Protein AF-A0A6L9YAI6-F1 (afdb_monomer)

Radius of gyration: 14.0 Å; Cα contacts (8 Å, |Δi|>4): 59; chains: 1; bounding box: 38×22×31 Å

Sequence (46 aa):
MAVGHATRTHQDPNTIYRLSLLSDKFWFVRWVEHSETQHWQWFCSV

Mean predicted aligned error: 10.73 Å

Foldseek 3Di:
DDDDDDPPDVPDPPKDKDKDDPDPFKIKIWIADPVSDIDIDIGGDD

Nearest PDB structures (foldseek):
  3to1-assembly1_A  TM=7.427E-01  e=2.399E+00  Saccharomyces cerevisiae S288C
  3rma-assembly2_B  TM=5.735E-01  e=1.966E+00  Escherichia phage RB69
  8p26-assembly1_B  TM=7.488E-01  e=7.394E+00  Arabidopsis thaliana

pLDDT: mean 75.72, std 17.7, range [37.06, 94.19]

Secondary structure (DSSP, 8-state):
------------TT-EEEEEESSSSEEEEEEE-TTS-EEEEEEE--

Structure (mmCIF, N/CA/C/O backbone):
data_AF-A0A6L9YAI6-F1
#
_entry.id   AF-A0A6L9YAI6-F1
#
loop_
_atom_site.group_PDB
_atom_site.id
_atom_site.type_symbol
_atom_site.label_atom_id
_atom_site.label_alt_id
_atom_site.label_comp_id
_atom_site.label_asym_id
_atom_site.label_entity_id
_atom_site.label_seq_id
_atom_site.pdbx_PDB_ins_code
_atom_site.Cartn_x
_atom_site.Cartn_y
_atom_site.Cartn_z
_atom_site.occupancy
_atom_site.B_iso_or_equiv
_atom_site.auth_seq_id
_atom_site.auth_comp_id
_atom_site.auth_asym_id
_atom_site.auth_atom_id
_atom_site.pdbx_PDB_model_num
ATOM 1 N N . MET A 1 1 ? -28.088 12.819 -0.328 1.00 38.41 1 MET A N 1
ATOM 2 C CA . MET A 1 1 ? -26.755 13.454 -0.299 1.00 38.41 1 MET A CA 1
ATOM 3 C C . MET A 1 1 ? -25.909 12.715 -1.324 1.00 38.41 1 MET A C 1
ATOM 5 O O . MET A 1 1 ? -25.635 11.542 -1.118 1.00 38.41 1 MET A O 1
ATOM 9 N N . ALA A 1 2 ? -25.672 13.315 -2.493 1.00 37.06 2 ALA A N 1
ATOM 10 C CA . ALA A 1 2 ? -24.961 12.645 -3.579 1.00 37.06 2 ALA A CA 1
ATOM 11 C C . ALA A 1 2 ? -23.457 12.665 -3.283 1.00 37.06 2 ALA A C 1
ATOM 13 O O . ALA A 1 2 ? -22.854 13.728 -3.152 1.00 37.06 2 ALA A O 1
ATOM 14 N N . VAL A 1 3 ? -22.897 11.471 -3.118 1.00 52.75 3 VAL A N 1
ATOM 15 C CA . VAL A 1 3 ? -21.469 11.199 -2.975 1.00 52.75 3 VAL A CA 1
ATOM 16 C C . VAL A 1 3 ? -20.857 11.106 -4.372 1.00 52.75 3 VAL A C 1
ATOM 18 O O . VAL A 1 3 ? -21.393 10.400 -5.222 1.00 52.75 3 VAL A O 1
ATOM 21 N N . GLY A 1 4 ? -19.710 11.765 -4.567 1.00 47.06 4 GLY A N 1
ATOM 22 C CA . GLY A 1 4 ? -18.741 11.420 -5.608 1.00 47.06 4 GLY A CA 1
ATOM 23 C C . GLY A 1 4 ? -18.321 12.571 -6.523 1.00 47.06 4 GLY A C 1
ATOM 24 O O . GLY A 1 4 ? -18.978 12.846 -7.519 1.00 47.06 4 GLY A O 1
ATOM 25 N N . HIS A 1 5 ? -17.148 13.152 -6.265 1.00 42.81 5 HIS A N 1
ATOM 26 C CA . HIS A 1 5 ? -16.265 13.575 -7.352 1.00 42.81 5 HIS A CA 1
ATOM 27 C C . HIS A 1 5 ? -15.188 12.500 -7.460 1.00 42.81 5 HIS A C 1
ATOM 29 O O . HIS A 1 5 ? -14.341 12.354 -6.581 1.00 42.81 5 HIS A O 1
ATOM 35 N N . ALA A 1 6 ? -15.299 11.674 -8.496 1.00 48.16 6 ALA A N 1
ATOM 36 C CA . ALA A 1 6 ? -14.324 10.645 -8.797 1.00 48.16 6 ALA A CA 1
ATOM 37 C C . ALA A 1 6 ? -13.015 11.322 -9.216 1.00 48.16 6 ALA A C 1
ATOM 39 O O . ALA A 1 6 ? -12.886 11.808 -10.340 1.00 48.16 6 ALA A O 1
ATOM 40 N N . THR A 1 7 ? -12.034 11.346 -8.316 1.00 47.75 7 THR A N 1
ATOM 41 C CA . THR A 1 7 ? -10.643 11.590 -8.690 1.00 47.75 7 THR A CA 1
ATOM 42 C C . THR A 1 7 ? -10.200 10.389 -9.511 1.00 47.75 7 THR A C 1
ATOM 44 O O . THR A 1 7 ? -9.825 9.351 -8.973 1.00 47.75 7 THR A O 1
ATOM 47 N N . ARG A 1 8 ? -10.317 10.496 -10.836 1.00 55.41 8 ARG A N 1
ATOM 48 C CA . ARG A 1 8 ? -9.748 9.527 -11.768 1.00 55.41 8 ARG A CA 1
ATOM 49 C C . ARG A 1 8 ? -8.243 9.754 -11.781 1.00 55.41 8 ARG A C 1
ATOM 51 O O . ARG A 1 8 ? -7.712 10.418 -12.664 1.00 55.41 8 ARG A O 1
ATOM 58 N N . THR A 1 9 ? -7.566 9.247 -10.7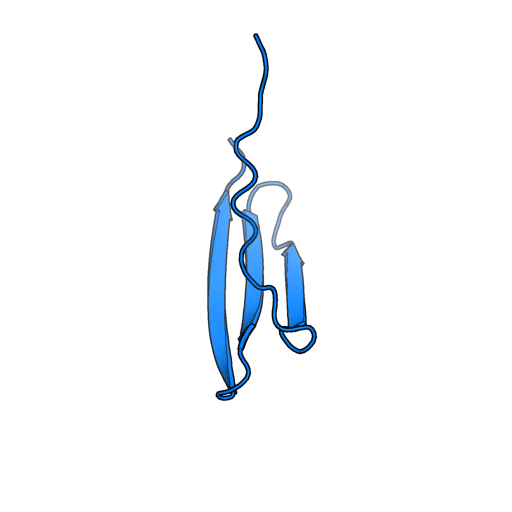58 1.00 54.53 9 THR A N 1
ATOM 59 C CA . THR A 1 9 ? -6.123 9.049 -10.803 1.00 54.53 9 THR A CA 1
ATOM 60 C C . THR A 1 9 ? -5.873 8.166 -12.015 1.00 54.53 9 THR A C 1
ATOM 62 O O . THR A 1 9 ? -6.483 7.104 -12.144 1.00 54.53 9 THR A O 1
ATOM 65 N N . HIS A 1 10 ? -5.055 8.641 -12.947 1.00 50.12 10 HIS A N 1
ATOM 66 C CA . HIS A 1 10 ? -4.523 7.808 -14.011 1.00 50.12 10 HIS A CA 1
ATOM 67 C C . HIS A 1 10 ? -3.770 6.661 -13.324 1.00 50.12 10 HIS A C 1
ATOM 69 O O . HIS A 1 10 ? -2.654 6.841 -12.852 1.00 50.12 10 HIS A O 1
ATOM 75 N N . GLN A 1 11 ? -4.444 5.528 -13.125 1.00 54.47 11 GLN A N 1
ATOM 76 C CA . GLN A 1 11 ? -3.829 4.321 -12.602 1.00 54.47 11 GLN A CA 1
ATOM 77 C C . GLN A 1 11 ? -3.065 3.727 -13.766 1.00 54.47 11 GLN A C 1
ATOM 79 O O . GLN A 1 11 ? -3.654 3.113 -14.657 1.00 54.47 11 GLN A O 1
ATOM 84 N N . ASP A 1 12 ? -1.758 3.965 -13.778 1.00 57.59 12 ASP A N 1
ATOM 85 C CA . ASP A 1 12 ? -0.870 3.190 -14.617 1.00 57.59 12 ASP A CA 1
ATOM 86 C C . ASP A 1 12 ? -1.166 1.703 -14.373 1.00 57.59 12 ASP A C 1
ATOM 88 O O . ASP A 1 12 ? -1.135 1.249 -13.223 1.00 57.59 12 ASP A O 1
ATOM 92 N N . PRO A 1 13 ? -1.461 0.923 -15.427 1.00 61.53 13 PRO A N 1
ATOM 93 C CA . PRO A 1 13 ? -1.846 -0.484 -15.298 1.00 61.53 13 PRO A CA 1
ATOM 94 C C . PRO A 1 13 ? -0.722 -1.372 -14.734 1.00 61.53 13 PRO A C 1
ATOM 96 O O . PRO A 1 13 ? -0.920 -2.567 -14.537 1.00 61.53 13 PRO A O 1
ATOM 99 N N . ASN A 1 14 ? 0.450 -0.791 -14.467 1.00 66.50 14 ASN A N 1
ATOM 100 C CA . ASN A 1 14 ? 1.657 -1.469 -14.016 1.00 66.50 14 ASN A CA 1
ATOM 101 C C . ASN A 1 14 ? 1.938 -1.300 -12.513 1.00 66.50 14 ASN A C 1
ATOM 103 O O . ASN A 1 14 ? 2.924 -1.849 -12.025 1.00 66.50 14 ASN A O 1
ATOM 107 N N . THR A 1 15 ? 1.109 -0.564 -11.765 1.00 72.88 15 THR A N 1
ATOM 108 C CA . THR A 1 15 ? 1.284 -0.442 -10.309 1.00 72.88 15 THR A CA 1
ATOM 109 C C . THR A 1 15 ? 0.730 -1.680 -9.609 1.00 72.88 15 THR A C 1
ATOM 111 O O . THR A 1 15 ? -0.473 -1.945 -9.629 1.00 72.88 15 THR A O 1
ATOM 114 N N . ILE A 1 16 ? 1.610 -2.446 -8.963 1.00 79.81 16 ILE A N 1
ATOM 115 C CA . ILE A 1 16 ? 1.233 -3.671 -8.248 1.00 79.81 16 ILE A CA 1
ATOM 116 C C . ILE A 1 16 ? 0.974 -3.335 -6.782 1.00 79.81 16 ILE A C 1
ATOM 118 O O . ILE A 1 16 ? 1.895 -2.945 -6.064 1.00 79.81 16 ILE A O 1
ATOM 122 N N . TYR A 1 17 ? -0.258 -3.554 -6.322 1.00 83.50 17 TYR A N 1
ATOM 123 C CA . TYR A 1 17 ? -0.654 -3.406 -4.921 1.00 83.50 17 TYR A CA 1
ATOM 124 C C . TYR A 1 17 ? -0.642 -4.759 -4.202 1.00 83.50 17 TYR A C 1
ATOM 126 O O . TYR A 1 17 ? -1.142 -5.760 -4.715 1.00 83.50 17 TYR A O 1
ATOM 134 N N . ARG A 1 18 ? -0.108 -4.792 -2.979 1.00 85.50 18 ARG A N 1
ATOM 135 C CA . ARG A 1 18 ? -0.138 -5.950 -2.083 1.00 85.50 18 ARG A CA 1
ATOM 136 C C . ARG A 1 18 ? -0.630 -5.533 -0.702 1.00 85.50 18 ARG A C 1
ATOM 138 O O . ARG A 1 18 ? -0.000 -4.718 -0.033 1.00 85.50 18 ARG A O 1
ATOM 145 N N . LEU A 1 19 ? -1.738 -6.131 -0.280 1.00 89.62 19 LEU A N 1
ATOM 146 C CA . LEU A 1 19 ? -2.291 -5.990 1.062 1.00 89.62 19 LEU A CA 1
ATOM 147 C C . LEU A 1 19 ? -1.688 -7.051 1.990 1.00 89.62 19 LEU A C 1
ATOM 149 O O . LEU A 1 19 ? -1.656 -8.229 1.633 1.00 89.62 19 LEU A O 1
ATOM 153 N N . SER A 1 20 ? -1.260 -6.636 3.1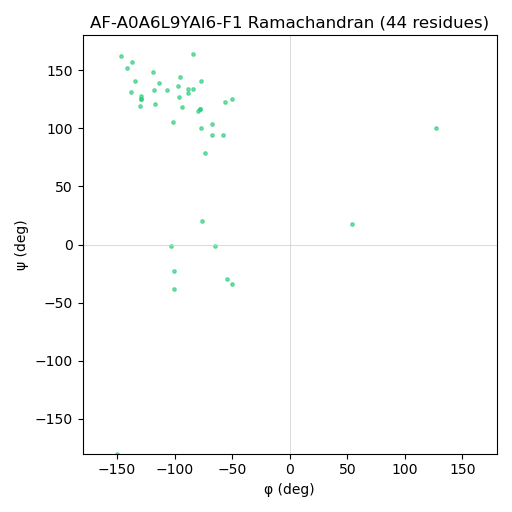79 1.00 90.31 20 SER A N 1
ATOM 154 C CA . SER A 1 20 ? -0.755 -7.527 4.222 1.00 90.31 20 SER A CA 1
ATOM 155 C C . SER A 1 20 ? -1.461 -7.239 5.543 1.00 90.31 20 SER A C 1
ATOM 157 O O . SER A 1 20 ? -1.459 -6.105 6.027 1.00 90.31 20 SER A O 1
ATOM 159 N N . LEU A 1 21 ? -2.044 -8.279 6.135 1.00 89.19 21 LEU A N 1
ATOM 160 C CA . LEU A 1 21 ? -2.687 -8.218 7.443 1.00 89.19 21 LEU A CA 1
ATOM 161 C C . LEU A 1 21 ? -1.697 -8.699 8.512 1.00 89.19 21 LEU A C 1
ATOM 163 O O . LEU A 1 21 ? -1.133 -9.783 8.370 1.00 89.19 21 LEU A O 1
ATOM 167 N N . LEU A 1 22 ? -1.477 -7.904 9.559 1.00 87.88 22 LEU A N 1
ATOM 168 C CA . LEU A 1 22 ? -0.624 -8.287 10.692 1.00 87.88 22 LEU A CA 1
ATOM 169 C C . LEU A 1 22 ? -1.464 -8.745 11.885 1.00 87.88 22 LEU A C 1
ATOM 171 O O . LEU A 1 22 ? -1.101 -9.704 12.560 1.00 87.88 22 LEU A O 1
ATOM 175 N N . SER A 1 23 ? -2.600 -8.088 12.120 1.00 90.25 23 SER A N 1
ATOM 176 C CA . SER A 1 23 ? -3.629 -8.522 13.063 1.00 90.25 23 SER A CA 1
ATOM 177 C C . SER A 1 23 ? -5.014 -8.050 12.612 1.00 90.25 23 SER A C 1
ATOM 179 O O . SER A 1 23 ? -5.153 -7.374 11.595 1.00 90.25 23 SER A O 1
ATOM 181 N N . ASP A 1 24 ? -6.042 -8.380 13.391 1.00 86.94 24 ASP A N 1
ATOM 182 C CA . ASP A 1 24 ? -7.398 -7.832 13.269 1.00 86.94 24 ASP A CA 1
ATOM 183 C C . ASP A 1 24 ? -7.431 -6.295 13.309 1.00 86.94 24 ASP A C 1
ATOM 185 O O . ASP A 1 24 ? -8.283 -5.680 12.675 1.00 86.94 24 ASP A O 1
ATOM 189 N N . LYS A 1 25 ? -6.475 -5.688 14.021 1.00 87.88 25 LYS A N 1
ATOM 190 C CA . LYS A 1 25 ? -6.381 -4.240 14.226 1.00 87.88 25 LYS A CA 1
ATOM 191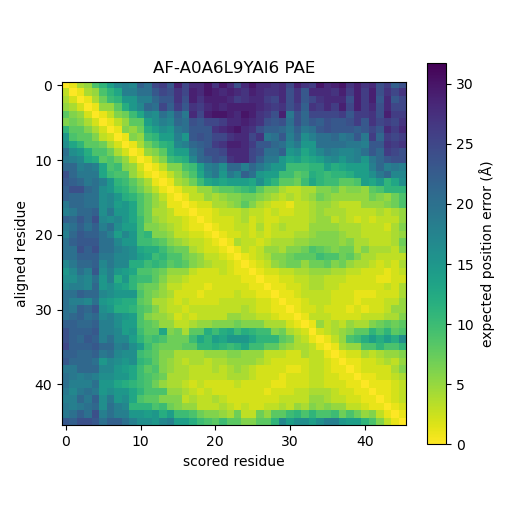 C C . LYS A 1 25 ? -5.376 -3.531 13.339 1.00 87.88 25 LYS A C 1
ATOM 193 O O . LYS A 1 25 ? -5.507 -2.327 13.150 1.00 87.88 25 LYS A O 1
ATOM 198 N N . PHE A 1 26 ? -4.373 -4.233 12.817 1.00 89.56 26 PHE A N 1
ATOM 199 C CA . PHE A 1 26 ? -3.261 -3.618 12.094 1.00 89.56 26 PHE A CA 1
ATOM 200 C C . PHE A 1 26 ? -3.031 -4.280 10.742 1.00 89.56 26 PHE A C 1
ATOM 202 O O . PHE A 1 26 ? -2.834 -5.493 10.634 1.00 89.56 26 PHE A O 1
ATOM 209 N N . TRP A 1 27 ? -2.983 -3.455 9.704 1.00 91.06 27 TRP A N 1
ATOM 210 C CA . TRP A 1 27 ? -2.701 -3.889 8.345 1.00 91.06 27 TRP A CA 1
ATOM 211 C C . TRP A 1 27 ? -1.926 -2.817 7.589 1.00 91.06 27 TRP A C 1
ATOM 213 O O . TRP A 1 27 ? -1.874 -1.655 7.990 1.00 91.06 27 TRP A O 1
ATOM 223 N N . PHE A 1 28 ? -1.288 -3.210 6.493 1.00 92.19 28 PHE A N 1
ATOM 224 C CA . PHE A 1 28 ? -0.586 -2.270 5.632 1.00 92.19 28 PHE A CA 1
ATOM 225 C C . PHE A 1 28 ? -0.767 -2.624 4.159 1.00 92.19 28 PHE A C 1
ATOM 227 O O . PHE A 1 28 ? -0.936 -3.788 3.786 1.00 92.19 28 PHE A O 1
ATOM 234 N N . VAL A 1 29 ? -0.698 -1.601 3.312 1.00 90.88 29 VAL A N 1
ATOM 235 C CA . VAL A 1 29 ? -0.617 -1.747 1.857 1.00 90.88 29 VAL A CA 1
ATOM 236 C C . VAL A 1 29 ? 0.793 -1.413 1.433 1.00 90.88 29 VAL A C 1
ATOM 238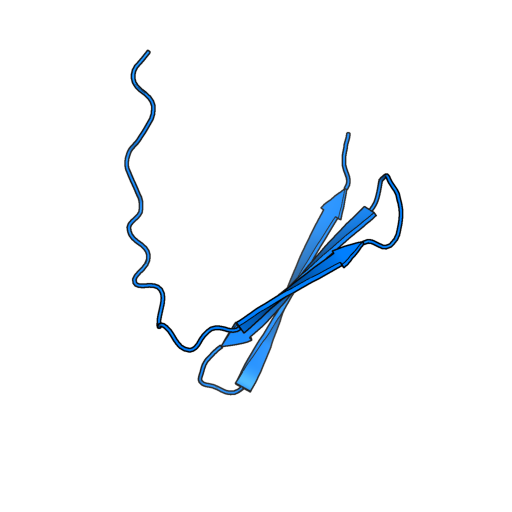 O O . VAL A 1 29 ? 1.343 -0.388 1.831 1.00 90.88 29 VAL A O 1
ATOM 241 N N . ARG A 1 30 ? 1.363 -2.270 0.595 1.00 91.88 30 ARG A N 1
ATOM 242 C CA . ARG A 1 30 ? 2.581 -1.976 -0.145 1.00 91.88 30 ARG A CA 1
ATOM 243 C C . ARG A 1 30 ? 2.261 -1.897 -1.622 1.00 91.88 30 ARG A C 1
ATOM 245 O O . ARG A 1 30 ? 1.550 -2.762 -2.129 1.00 91.88 30 ARG A O 1
ATOM 252 N N . TRP A 1 31 ? 2.839 -0.938 -2.325 1.00 90.56 31 TRP A N 1
ATOM 253 C CA . TRP A 1 31 ? 2.822 -0.942 -3.782 1.00 90.56 31 TRP A CA 1
ATOM 254 C C . TRP A 1 31 ? 4.175 -0.555 -4.356 1.00 90.56 31 TRP A C 1
ATOM 256 O O . TRP A 1 31 ? 5.001 0.047 -3.673 1.00 90.56 31 TRP A O 1
ATOM 266 N N . VAL A 1 32 ? 4.418 -0.978 -5.592 1.00 87.25 32 VAL A N 1
ATOM 267 C CA . VAL A 1 32 ? 5.627 -0.635 -6.345 1.00 87.25 32 VAL A CA 1
ATOM 268 C C . VAL A 1 32 ? 5.198 0.167 -7.561 1.00 87.25 32 VAL A C 1
ATOM 270 O O . VAL A 1 32 ? 4.383 -0.308 -8.353 1.00 87.25 32 VAL A O 1
ATOM 273 N N . GLU A 1 33 ? 5.710 1.388 -7.668 1.00 85.00 33 GLU A N 1
ATOM 274 C CA . GLU A 1 33 ? 5.531 2.237 -8.844 1.00 85.00 33 GLU A CA 1
ATOM 275 C C . GLU A 1 33 ? 6.562 1.900 -9.925 1.00 85.00 33 GLU A C 1
ATOM 277 O O . GLU A 1 33 ? 7.573 1.249 -9.664 1.00 85.00 33 GLU A O 1
ATOM 282 N N . HIS A 1 34 ? 6.304 2.358 -11.151 1.00 72.75 34 HIS A N 1
ATOM 283 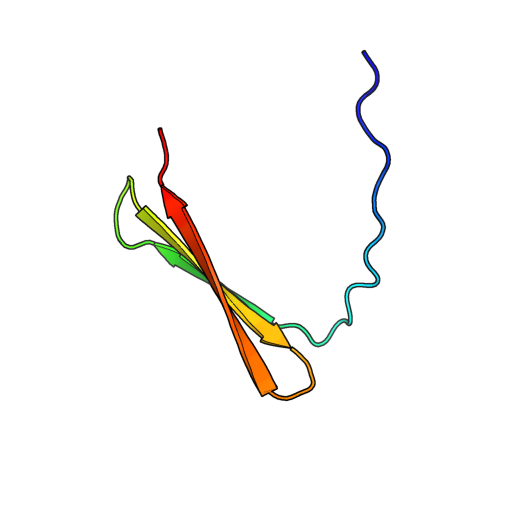C CA . HIS A 1 34 ? 7.100 2.060 -12.344 1.00 72.75 34 HIS A CA 1
ATOM 284 C C . HIS A 1 34 ? 8.615 2.285 -12.174 1.00 72.75 34 HIS A C 1
ATOM 286 O O . HIS A 1 34 ? 9.408 1.524 -12.717 1.00 72.75 34 HIS A O 1
ATOM 292 N N . SER A 1 35 ? 9.022 3.276 -11.379 1.00 74.56 35 SER A N 1
ATOM 293 C CA . SER A 1 35 ? 10.421 3.580 -11.042 1.00 74.56 35 SER A CA 1
ATOM 294 C C . SER A 1 35 ? 11.038 2.625 -10.007 1.00 74.56 35 SER A C 1
ATOM 296 O O . SER A 1 35 ? 11.967 3.009 -9.297 1.00 74.56 35 SER A O 1
ATOM 298 N N . GLU A 1 36 ? 10.465 1.428 -9.836 1.00 77.81 36 GLU A N 1
ATOM 299 C CA . GLU A 1 36 ? 10.780 0.457 -8.775 1.00 77.81 36 GLU A CA 1
ATOM 300 C C . GLU A 1 36 ? 10.695 1.050 -7.358 1.00 77.81 36 GLU A C 1
ATOM 302 O O . GLU A 1 36 ? 11.206 0.501 -6.379 1.00 77.81 36 GLU A O 1
ATOM 307 N N . THR A 1 37 ? 10.015 2.190 -7.232 1.00 84.75 37 THR A N 1
ATOM 308 C CA . THR A 1 37 ? 9.873 2.904 -5.972 1.00 84.75 37 THR A CA 1
ATOM 309 C C . THR A 1 37 ? 8.812 2.199 -5.144 1.00 84.75 37 THR A C 1
ATOM 311 O O . THR A 1 37 ? 7.653 2.087 -5.547 1.00 84.75 37 THR A O 1
ATOM 314 N N . GLN A 1 38 ? 9.233 1.669 -3.998 1.00 89.44 38 GLN A N 1
ATOM 315 C CA . GLN A 1 38 ? 8.350 0.959 -3.084 1.00 89.44 38 GLN A CA 1
ATOM 316 C C . GLN A 1 38 ? 7.721 1.936 -2.101 1.00 89.44 38 GLN A C 1
ATOM 318 O O . GLN A 1 38 ? 8.418 2.684 -1.417 1.00 89.44 38 GLN A O 1
ATOM 323 N N . HIS A 1 39 ? 6.408 1.848 -1.972 1.00 88.38 39 HIS A N 1
ATOM 324 C CA . HIS A 1 39 ? 5.616 2.651 -1.057 1.00 88.38 39 HIS A CA 1
ATOM 325 C C . HIS A 1 39 ? 4.906 1.759 -0.050 1.00 88.38 39 HIS A C 1
ATOM 327 O O . HIS A 1 39 ? 4.533 0.625 -0.362 1.00 88.38 39 HIS A O 1
ATOM 333 N N . TRP A 1 40 ? 4.715 2.285 1.158 1.00 93.12 40 TRP A N 1
ATOM 334 C CA . TRP A 1 40 ? 4.081 1.577 2.265 1.00 93.12 40 TRP A CA 1
ATOM 335 C C . TRP A 1 40 ? 3.122 2.517 2.990 1.00 93.12 40 TRP A C 1
ATOM 337 O O . TRP A 1 40 ? 3.502 3.627 3.358 1.00 93.12 40 TRP A O 1
ATOM 347 N N . GLN A 1 41 ? 1.897 2.059 3.238 1.00 92.38 41 GLN A N 1
ATOM 348 C CA . GLN A 1 41 ? 0.906 2.789 4.021 1.00 92.38 41 GLN A CA 1
ATOM 349 C C . GLN A 1 41 ? 0.324 1.885 5.102 1.00 92.38 41 GLN A C 1
ATOM 351 O O . GLN A 1 41 ? -0.175 0.797 4.814 1.00 92.38 41 GLN A O 1
ATOM 356 N N . TRP A 1 42 ? 0.405 2.351 6.345 1.00 94.19 42 TRP A N 1
ATOM 357 C CA . TRP A 1 42 ? -0.068 1.644 7.529 1.00 94.19 42 TRP A CA 1
ATOM 358 C C . TRP A 1 42 ? -1.475 2.082 7.900 1.00 94.19 42 TRP A C 1
ATOM 360 O O . TRP A 1 42 ? -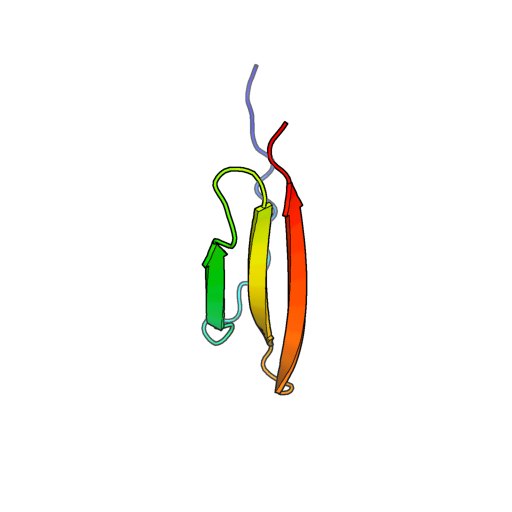1.813 3.262 7.809 1.00 94.19 42 TR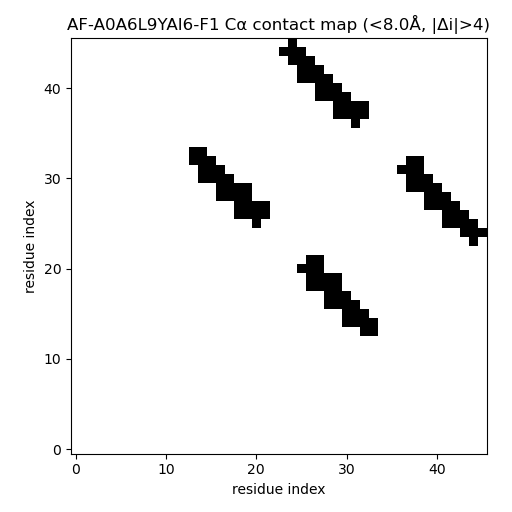P A O 1
ATOM 370 N N . PHE A 1 43 ? -2.260 1.128 8.377 1.00 91.44 43 PHE A N 1
ATOM 371 C CA . PHE A 1 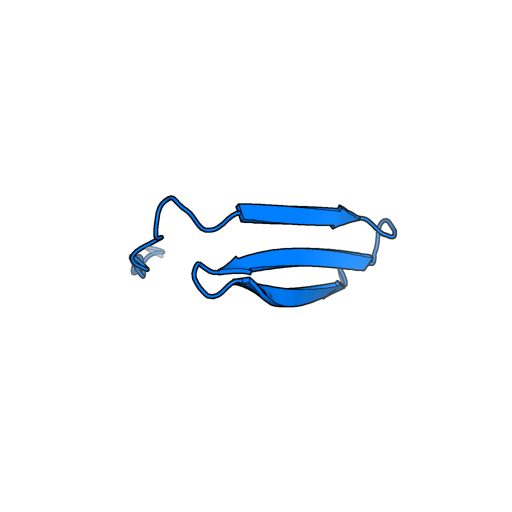43 ? -3.611 1.347 8.846 1.00 91.44 43 PHE A CA 1
ATOM 372 C C . PHE A 1 43 ? -3.819 0.629 10.174 1.00 91.44 43 PHE A C 1
ATOM 374 O O . PHE A 1 43 ? -3.372 -0.504 10.383 1.00 91.44 43 PHE A O 1
ATOM 381 N N . CYS A 1 44 ? -4.539 1.302 11.060 1.00 91.44 44 CYS A N 1
ATOM 382 C CA . CYS A 1 44 ? -5.123 0.710 12.245 1.00 91.44 44 CYS A CA 1
ATOM 383 C C . CYS A 1 44 ? -6.644 0.848 12.158 1.00 91.44 44 CYS A C 1
ATOM 385 O O . CYS A 1 44 ? -7.151 1.914 11.801 1.00 91.44 44 CYS A O 1
ATOM 387 N N . SER A 1 45 ? -7.382 -0.226 12.428 1.00 83.69 45 SER A N 1
ATOM 388 C CA . SER A 1 45 ? -8.829 -0.119 12.612 1.00 83.69 45 SER A CA 1
ATOM 389 C C . SER A 1 45 ? -9.122 0.449 14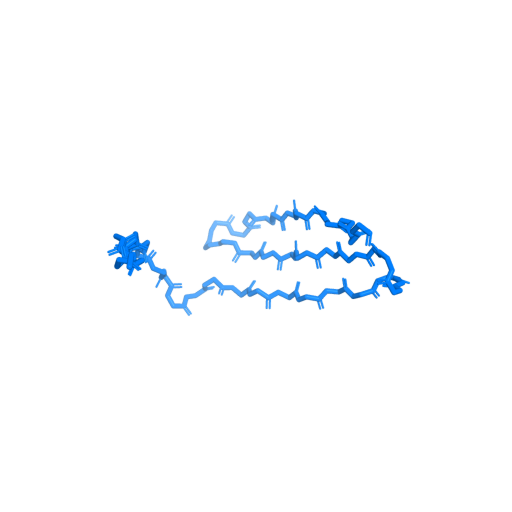.002 1.00 83.69 45 SER A C 1
ATOM 391 O O . SER A 1 45 ? -8.440 0.097 14.968 1.00 83.69 45 SER A O 1
ATOM 393 N N . VAL A 1 46 ? -10.127 1.326 14.084 1.00 72.75 46 VAL A N 1
ATOM 394 C CA . VAL A 1 46 ? -10.693 1.844 15.345 1.00 72.75 46 VAL A CA 1
ATOM 395 C C . VAL A 1 46 ? -11.319 0.741 16.187 1.00 72.75 46 VAL A C 1
ATOM 397 O O . VAL A 1 46 ? -11.906 -0.189 15.591 1.00 72.75 46 VAL A O 1
#

Solvent-accessible surface area (backbone atoms only — not comparable to full-atom values): 3096 Å² total; per-residue (Å²): 135,91,82,81,83,80,81,78,68,84,72,62,94,73,56,51,76,44,81,46,77,81,49,98,48,33,36,36,41,35,36,36,42,91,84,72,47,74,46,77,47,82,47,68,63,131